Protein AF-A0A936LYY2-F1 (afdb_monomer)

Foldseek 3Di:
DAPPDPADQAPVRCVVVCVVVVPAADEAELQRNCLSPVQCPRVQRCLVVRVVRQAAYEYFHADNVRDTDAQDPSNLVSLQVNQVSHDLQHYYWYQDDDDDDDDDDDDDDDDDPPPPPPPPSPPPPCPPPRRPSVVPHD

Radius of gyration: 15.8 Å; Cα contacts (8 Å, |Δi|>4): 176; chains: 1; bounding box: 47×40×29 Å

Mean predicted aligned error: 10.06 Å

Secondary structure (DSSP, 8-state):
--TTSSSSSSHHHHHHHHHH-TT--EEEEHHHHHHH-TTSHHHHHHHHHHGGGEEEEEE-EE-TTS-EE---HHHHHHHTTTGGGS-TTS-EEEPPP-PPS-------------------------TTT--GGGGG--

pLDDT: mean 77.23, std 22.32, range [32.94, 97.62]

Solvent-accessible surface area (backbone atoms only — not comparable to full-atom values): 8688 Å² total; per-residue (Å²): 75,41,77,90,47,97,57,37,67,46,54,85,52,37,50,65,53,45,70,77,34,74,86,62,66,36,76,44,39,58,25,33,30,36,67,66,32,77,86,36,58,54,48,42,51,38,38,70,77,39,41,94,37,50,58,33,35,40,42,40,29,49,49,99,85,73,43,69,44,80,70,44,71,68,51,44,59,51,54,53,74,46,40,88,65,54,60,77,85,45,46,75,44,75,63,77,69,82,78,72,82,91,67,88,81,81,96,67,88,82,77,84,77,80,75,78,72,80,68,71,82,65,84,61,80,56,60,96,85,54,56,76,64,68,77,68,70,124

Structure (mmCIF, N/CA/C/O backbone):
data_AF-A0A936LYY2-F1
#
_entry.id   AF-A0A936LYY2-F1
#
loop_
_atom_site.group_PDB
_atom_site.id
_atom_site.type_symbol
_atom_site.label_atom_id
_atom_site.label_alt_id
_atom_site.label_comp_id
_atom_site.label_asym_id
_atom_site.label_entity_id
_atom_site.label_seq_id
_atom_site.pdbx_PDB_ins_code
_atom_site.Cartn_x
_atom_site.Cartn_y
_atom_site.Cartn_z
_atom_site.occupancy
_atom_site.B_iso_or_equiv
_atom_site.auth_seq_id
_atom_site.auth_comp_id
_atom_site.auth_asym_id
_atom_site.auth_atom_id
_atom_site.pdbx_PDB_model_num
ATOM 1 N N . MET A 1 1 ? -0.482 -7.611 -0.561 1.00 76.88 1 MET A N 1
ATOM 2 C CA . MET A 1 1 ? -0.132 -7.015 -1.863 1.00 76.88 1 MET A CA 1
ATOM 3 C C . MET A 1 1 ? 1.156 -7.620 -2.365 1.00 76.88 1 MET A C 1
ATOM 5 O O . MET A 1 1 ? 2.210 -7.190 -1.959 1.00 76.88 1 MET A O 1
ATOM 9 N N . ASP A 1 2 ? 1.096 -8.665 -3.177 1.00 82.94 2 ASP A N 1
ATOM 10 C CA . ASP A 1 2 ? 2.237 -9.170 -3.952 1.00 82.94 2 ASP A CA 1
ATOM 11 C C . ASP A 1 2 ? 1.619 -9.697 -5.242 1.00 82.94 2 ASP A C 1
ATOM 13 O O . ASP A 1 2 ? 0.665 -10.472 -5.166 1.00 82.94 2 ASP A O 1
ATOM 17 N N . LYS A 1 3 ? 2.110 -9.280 -6.416 1.00 84.62 3 LYS A N 1
ATOM 18 C CA . LYS A 1 3 ? 1.499 -9.680 -7.698 1.00 84.62 3 LYS A CA 1
ATOM 19 C C . LYS A 1 3 ? 1.458 -11.200 -7.893 1.00 84.62 3 LYS A C 1
ATOM 21 O O . LYS A 1 3 ? 0.657 -11.693 -8.676 1.00 84.62 3 LYS A O 1
ATOM 26 N N . ARG A 1 4 ? 2.338 -11.934 -7.201 1.00 86.50 4 ARG A N 1
ATOM 27 C CA . ARG A 1 4 ? 2.419 -13.400 -7.239 1.00 86.50 4 ARG A CA 1
ATOM 28 C C . ARG A 1 4 ? 1.320 -14.070 -6.417 1.00 86.50 4 ARG A C 1
ATOM 30 O O . ARG A 1 4 ? 1.098 -15.265 -6.576 1.00 86.50 4 ARG A O 1
ATOM 37 N N . LYS A 1 5 ? 0.669 -13.334 -5.513 1.00 86.44 5 LYS A N 1
ATOM 38 C CA . LYS A 1 5 ? -0.440 -13.839 -4.702 1.00 86.44 5 LYS A CA 1
ATOM 39 C C . LYS A 1 5 ? -1.758 -13.654 -5.461 1.00 86.44 5 LYS A C 1
ATOM 41 O O . LYS A 1 5 ? -1.922 -12.643 -6.143 1.00 86.44 5 LYS A O 1
ATOM 46 N N . PRO A 1 6 ? -2.705 -14.596 -5.331 1.00 88.44 6 PRO A N 1
ATOM 47 C CA . PRO A 1 6 ? -3.994 -14.514 -6.015 1.00 88.44 6 PRO A CA 1
ATOM 48 C C . PRO A 1 6 ? -4.973 -13.529 -5.358 1.00 88.44 6 PRO A C 1
ATOM 50 O O . PRO A 1 6 ? -6.027 -13.277 -5.924 1.00 88.44 6 PRO A O 1
ATOM 53 N N . VAL A 1 7 ? -4.651 -13.001 -4.171 1.00 91.12 7 VAL A N 1
ATOM 54 C CA . VAL A 1 7 ? -5.523 -12.127 -3.377 1.00 91.12 7 VAL A CA 1
ATOM 55 C C . VAL A 1 7 ? -4.701 -11.087 -2.615 1.00 91.12 7 VAL A C 1
ATOM 57 O O . VAL A 1 7 ? -3.499 -11.260 -2.367 1.00 91.12 7 VAL A O 1
ATOM 60 N N . GLY A 1 8 ? -5.375 -10.022 -2.199 1.00 90.94 8 GLY A N 1
ATOM 61 C CA . GLY A 1 8 ? -4.845 -8.981 -1.339 1.00 90.94 8 GLY A CA 1
ATOM 62 C C . GLY A 1 8 ? -4.030 -7.942 -2.094 1.00 90.94 8 GLY A C 1
ATOM 63 O O . GLY A 1 8 ? -3.011 -7.491 -1.569 1.00 90.94 8 GLY A O 1
ATOM 64 N N . ARG A 1 9 ? -4.402 -7.641 -3.340 1.00 94.31 9 ARG A N 1
ATOM 65 C CA . ARG A 1 9 ? -3.739 -6.684 -4.238 1.00 94.31 9 ARG A CA 1
ATOM 66 C C . ARG A 1 9 ? -4.570 -5.422 -4.466 1.00 94.31 9 ARG A C 1
ATOM 68 O O . ARG A 1 9 ? -3.966 -4.379 -4.663 1.00 94.31 9 ARG A O 1
ATOM 75 N N . THR A 1 10 ? -5.895 -5.533 -4.410 1.00 95.69 10 THR A N 1
ATOM 76 C CA . THR A 1 10 ? -6.857 -4.444 -4.647 1.00 95.69 10 THR A CA 1
ATOM 77 C C . THR A 1 10 ? -7.848 -4.330 -3.488 1.00 95.69 10 THR A C 1
ATOM 79 O O . THR A 1 10 ? -7.907 -5.213 -2.623 1.00 95.69 10 THR A O 1
ATOM 82 N N . VAL A 1 11 ? -8.651 -3.261 -3.477 1.00 96.75 11 VAL A N 1
ATOM 83 C CA . VAL A 1 11 ? -9.719 -3.065 -2.479 1.00 96.75 11 VAL A CA 1
ATOM 84 C C . VAL A 1 11 ? -10.717 -4.221 -2.502 1.00 96.75 11 VAL A C 1
ATOM 86 O O . VAL A 1 11 ? -10.933 -4.852 -1.470 1.00 96.75 11 VAL A O 1
ATOM 89 N N . ALA A 1 12 ? -11.235 -4.563 -3.685 1.00 96.75 12 ALA A N 1
ATOM 90 C CA . ALA A 1 12 ? -12.222 -5.631 -3.860 1.00 96.75 12 ALA A CA 1
ATOM 91 C C . ALA A 1 12 ? -11.723 -7.004 -3.371 1.00 96.75 12 ALA A C 1
ATOM 93 O O . ALA A 1 12 ? -12.507 -7.843 -2.937 1.00 96.75 12 ALA A O 1
ATOM 94 N N . GLU A 1 13 ? -10.411 -7.245 -3.421 1.00 96.31 13 GLU A N 1
ATOM 95 C CA . GLU A 1 13 ? -9.813 -8.483 -2.920 1.00 96.31 13 GLU A CA 1
ATOM 96 C C . GLU A 1 13 ? -9.628 -8.501 -1.393 1.00 96.31 13 GLU A C 1
ATOM 98 O O . GLU A 1 13 ? -9.647 -9.575 -0.792 1.00 96.31 13 GLU A O 1
ATOM 103 N N . LEU A 1 14 ? -9.394 -7.346 -0.760 1.00 95.94 14 LEU A N 1
ATOM 104 C CA . LEU A 1 14 ? -9.162 -7.240 0.688 1.00 95.94 14 LEU A CA 1
ATOM 105 C C . LEU A 1 14 ? -10.442 -7.021 1.491 1.00 95.94 14 LEU A C 1
ATOM 107 O O . LEU A 1 14 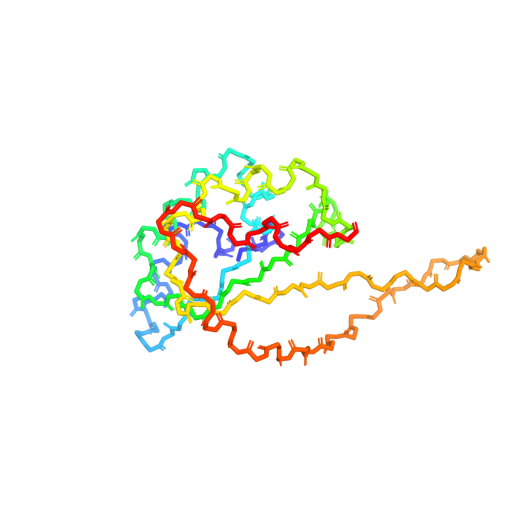? -10.522 -7.479 2.629 1.00 95.94 14 LEU A O 1
ATOM 111 N N . GLU A 1 15 ? -11.435 -6.351 0.918 1.00 96.88 15 GLU A N 1
ATOM 112 C CA . GLU A 1 15 ? -12.711 -6.051 1.567 1.00 96.88 15 GLU A CA 1
ATOM 113 C C . GLU A 1 15 ? -13.386 -7.284 2.200 1.00 96.88 15 GLU A C 1
ATOM 115 O O . GLU A 1 15 ? -13.645 -7.245 3.408 1.00 96.88 15 GLU A O 1
ATOM 120 N N . PRO A 1 16 ? -13.587 -8.420 1.494 1.00 96.88 16 PRO A N 1
ATOM 121 C CA . PRO A 1 16 ? -14.191 -9.603 2.111 1.00 96.88 16 PRO A CA 1
ATOM 122 C C . PRO A 1 16 ? -13.334 -10.192 3.243 1.00 96.88 16 PRO A C 1
ATOM 124 O O . PRO A 1 16 ? -13.872 -10.773 4.185 1.00 96.88 16 PRO A O 1
ATOM 127 N N . LEU A 1 17 ? -12.006 -10.022 3.196 1.00 95.31 17 LEU A N 1
ATOM 128 C CA . LEU A 1 17 ? -11.112 -10.484 4.261 1.00 95.31 17 LEU A CA 1
ATOM 129 C C . LEU A 1 17 ? -11.251 -9.622 5.518 1.00 95.31 17 LEU A C 1
ATOM 131 O O . LEU A 1 17 ? -11.314 -10.169 6.616 1.00 95.31 17 LEU A O 1
ATOM 135 N N . PHE A 1 18 ? -11.335 -8.297 5.379 1.00 96.56 18 PHE A N 1
ATOM 136 C CA . PHE A 1 18 ? -11.562 -7.407 6.521 1.00 96.56 18 PHE A CA 1
ATOM 137 C C . PHE A 1 18 ? -12.981 -7.512 7.083 1.00 96.56 18 PHE A C 1
ATOM 139 O O . PHE A 1 18 ? -13.155 -7.359 8.291 1.00 96.56 18 PHE A O 1
ATOM 146 N N . ALA A 1 19 ? -13.973 -7.830 6.248 1.00 96.62 19 ALA A N 1
ATOM 147 C CA . ALA A 1 19 ? -15.317 -8.157 6.714 1.00 96.62 19 ALA A CA 1
ATOM 148 C C . ALA A 1 19 ? -15.318 -9.433 7.577 1.00 96.62 19 ALA A C 1
ATOM 150 O O . ALA A 1 19 ? -15.921 -9.455 8.648 1.00 96.62 19 ALA A O 1
ATOM 151 N N . ALA A 1 20 ? -14.597 -10.477 7.150 1.00 97.50 20 ALA A N 1
ATOM 152 C CA . ALA A 1 20 ? -14.466 -11.724 7.908 1.00 97.50 20 ALA A CA 1
ATOM 153 C C . ALA A 1 20 ? -13.565 -11.594 9.152 1.00 97.50 20 ALA A C 1
ATOM 155 O O . ALA A 1 20 ? -13.734 -12.330 10.123 1.00 97.50 20 ALA A O 1
ATOM 156 N N . LEU A 1 21 ? -12.602 -10.668 9.131 1.00 96.75 21 LEU A N 1
ATOM 157 C CA . LEU A 1 21 ? -11.619 -10.446 10.192 1.00 96.75 21 LEU A CA 1
ATOM 158 C C . LEU A 1 21 ? -11.673 -8.985 10.669 1.00 96.75 21 LEU A C 1
ATOM 160 O O . LEU A 1 21 ? -10.758 -8.205 10.390 1.00 96.75 21 LEU A O 1
ATOM 164 N N . PRO A 1 22 ? -12.705 -8.590 11.435 1.00 94.94 22 PRO A N 1
ATOM 165 C CA . PRO A 1 22 ? -12.926 -7.189 11.791 1.00 94.94 22 PRO A CA 1
ATOM 166 C C . PRO A 1 22 ? -11.812 -6.593 12.660 1.00 94.94 22 PRO A C 1
ATOM 168 O O . PRO A 1 22 ? -11.596 -5.384 12.613 1.00 94.94 22 PRO A O 1
ATOM 171 N N . ALA A 1 23 ? -11.073 -7.420 13.405 1.00 96.44 23 ALA A N 1
ATOM 172 C CA . ALA A 1 23 ? -9.920 -6.999 14.203 1.00 96.44 23 ALA A CA 1
ATOM 173 C C . ALA A 1 23 ? -8.594 -6.977 13.416 1.00 96.44 23 ALA A C 1
ATOM 175 O O . ALA A 1 23 ? -7.571 -6.544 13.950 1.00 96.44 23 ALA A O 1
ATOM 176 N N . ALA A 1 24 ? -8.575 -7.457 12.167 1.00 96.25 24 ALA A N 1
ATOM 177 C CA . ALA A 1 24 ? -7.363 -7.442 11.363 1.00 96.25 24 ALA A CA 1
ATOM 178 C C . ALA A 1 24 ? -6.963 -6.006 11.011 1.00 96.25 24 ALA A C 1
ATOM 180 O O . ALA A 1 24 ? -7.794 -5.151 10.682 1.00 96.25 24 ALA A O 1
ATOM 181 N N . ARG A 1 25 ? -5.652 -5.770 11.058 1.00 96.50 25 ARG A N 1
ATOM 182 C CA . ARG A 1 25 ? -5.032 -4.506 10.675 1.00 96.50 25 ARG A CA 1
ATOM 183 C C . ARG A 1 25 ? -4.378 -4.602 9.306 1.00 96.50 25 ARG A C 1
ATOM 185 O O . ARG A 1 25 ? -4.066 -5.690 8.824 1.00 96.50 25 ARG A O 1
ATOM 192 N N . PHE A 1 26 ? -4.156 -3.448 8.695 1.00 95.38 26 PHE A N 1
ATOM 193 C CA . PHE A 1 26 ? -3.615 -3.331 7.353 1.00 95.38 26 PHE A CA 1
ATOM 194 C C . PHE A 1 26 ? -2.111 -3.034 7.394 1.00 95.38 26 PHE A C 1
ATOM 196 O O . PHE A 1 26 ? -1.696 -1.970 7.841 1.00 95.38 26 PHE A O 1
ATOM 203 N N . CYS A 1 27 ? -1.289 -3.979 6.938 1.00 94.38 27 CYS A N 1
ATOM 204 C CA . CYS A 1 27 ? 0.136 -3.760 6.675 1.00 94.38 27 CYS A CA 1
ATOM 205 C C . CYS A 1 27 ? 0.310 -3.453 5.183 1.00 94.38 27 CYS A C 1
ATOM 207 O O . CYS A 1 27 ? -0.016 -4.287 4.328 1.00 94.38 27 CYS A O 1
ATOM 209 N N . PHE A 1 28 ? 0.782 -2.245 4.870 1.00 95.38 28 PHE A N 1
ATOM 210 C CA . PHE A 1 28 ? 0.837 -1.743 3.503 1.00 95.38 28 PHE A CA 1
ATOM 211 C C . PHE A 1 28 ? 2.245 -1.817 2.913 1.00 95.38 28 PHE A C 1
ATOM 213 O O . PHE A 1 28 ? 3.115 -1.032 3.273 1.00 95.38 28 PHE A O 1
ATOM 220 N N . ASP A 1 29 ? 2.475 -2.732 1.969 1.00 94.00 29 ASP A N 1
ATOM 221 C CA . ASP A 1 29 ? 3.726 -2.777 1.204 1.00 94.00 29 ASP A CA 1
ATOM 222 C C . ASP A 1 29 ? 3.611 -1.921 -0.064 1.00 94.00 29 ASP A C 1
ATOM 224 O O . ASP A 1 29 ? 3.034 -2.337 -1.075 1.00 94.00 29 ASP A O 1
ATOM 228 N N . ILE A 1 30 ? 4.167 -0.710 -0.001 1.00 94.19 30 ILE A N 1
ATOM 229 C CA . ILE A 1 30 ? 4.059 0.287 -1.074 1.00 94.19 30 ILE A CA 1
ATOM 230 C C . ILE A 1 30 ? 4.877 -0.096 -2.317 1.00 94.19 30 ILE A C 1
ATOM 232 O O . ILE A 1 30 ? 4.517 0.266 -3.441 1.00 94.19 30 ILE A O 1
ATOM 236 N N . GLY A 1 31 ? 5.949 -0.875 -2.136 1.00 92.81 31 GLY A N 1
ATOM 237 C CA . GLY A 1 31 ? 6.761 -1.393 -3.233 1.00 92.81 31 GLY A CA 1
ATOM 238 C C . GLY A 1 31 ? 5.972 -2.390 -4.068 1.00 92.81 31 GLY A C 1
ATOM 239 O O . GLY A 1 31 ? 5.884 -2.269 -5.292 1.00 92.81 31 GLY A O 1
ATOM 240 N N . HIS A 1 32 ? 5.328 -3.351 -3.410 1.00 93.81 32 HIS A N 1
ATOM 241 C CA . HIS A 1 32 ? 4.477 -4.300 -4.111 1.00 93.81 32 HIS A CA 1
ATOM 242 C C . HIS A 1 32 ? 3.190 -3.677 -4.658 1.00 93.81 32 HIS A C 1
ATOM 244 O O . HIS A 1 32 ? 2.742 -4.117 -5.716 1.00 93.81 32 HIS A O 1
ATOM 250 N N . ALA A 1 33 ? 2.620 -2.660 -4.005 1.00 94.25 33 ALA A N 1
ATOM 251 C CA . ALA A 1 33 ? 1.488 -1.915 -4.557 1.00 94.25 33 ALA A CA 1
ATOM 252 C C . ALA A 1 33 ? 1.851 -1.284 -5.914 1.00 94.25 33 ALA A C 1
ATOM 254 O O . ALA A 1 33 ? 1.152 -1.507 -6.900 1.00 94.25 33 ALA A O 1
ATOM 255 N N . ARG A 1 34 ? 3.022 -0.634 -6.013 1.00 94.12 34 ARG A N 1
ATOM 256 C CA . ARG A 1 34 ? 3.571 -0.129 -7.286 1.00 94.12 34 ARG A CA 1
ATOM 257 C C . ARG A 1 34 ? 3.797 -1.235 -8.321 1.00 94.12 34 ARG A C 1
ATOM 259 O O . ARG A 1 34 ? 3.696 -1.004 -9.521 1.00 94.12 34 ARG A O 1
ATOM 266 N N . GLN A 1 35 ? 4.150 -2.439 -7.876 1.00 92.19 35 GLN A N 1
ATOM 267 C CA . GLN A 1 35 ? 4.362 -3.583 -8.764 1.00 92.19 35 GLN A CA 1
ATOM 268 C C . GLN A 1 35 ? 3.050 -4.143 -9.337 1.00 92.19 35 GLN A C 1
ATOM 270 O O . GLN A 1 35 ? 3.068 -4.736 -10.415 1.00 92.19 35 GLN A O 1
ATOM 275 N N . VAL A 1 36 ? 1.949 -4.019 -8.591 1.00 92.56 36 VAL A N 1
ATOM 276 C CA . VAL A 1 36 ? 0.594 -4.366 -9.042 1.00 92.56 36 VAL A CA 1
ATOM 277 C C . VAL A 1 36 ? 0.086 -3.298 -10.006 1.00 92.56 36 VAL A C 1
ATOM 279 O O . VAL A 1 36 ? -0.364 -3.635 -11.095 1.00 92.56 36 VAL A O 1
ATOM 282 N N . ASP A 1 37 ? 0.230 -2.029 -9.630 1.00 94.12 37 ASP A N 1
ATOM 283 C CA . ASP A 1 37 ? -0.181 -0.877 -10.423 1.00 94.12 37 ASP A CA 1
ATOM 284 C C . ASP A 1 37 ? 0.885 0.237 -10.355 1.00 94.12 37 ASP A C 1
ATOM 286 O O . ASP A 1 37 ? 0.958 0.985 -9.372 1.00 94.12 37 ASP A O 1
ATOM 290 N N . PRO A 1 38 ? 1.707 0.397 -11.411 1.00 93.06 38 PRO A N 1
ATOM 291 C CA . PRO A 1 38 ? 2.744 1.426 -11.459 1.00 93.06 38 PRO A CA 1
ATOM 292 C C . PRO A 1 38 ? 2.222 2.866 -11.409 1.00 93.06 38 PRO A C 1
ATOM 294 O O . PRO A 1 38 ? 3.008 3.775 -11.125 1.00 93.06 38 PRO A O 1
ATOM 297 N N . SER A 1 39 ? 0.933 3.093 -11.693 1.00 94.62 39 SER A N 1
ATOM 298 C CA . SER A 1 39 ? 0.317 4.422 -11.610 1.00 94.62 39 SER A CA 1
ATOM 299 C C . SER A 1 39 ? 0.077 4.877 -10.166 1.00 94.62 39 SER A C 1
ATOM 301 O O . SER A 1 39 ? -0.047 6.078 -9.928 1.00 94.62 39 SER A O 1
ATOM 303 N N . MET A 1 40 ? 0.107 3.941 -9.206 1.00 96.12 40 MET A N 1
ATOM 304 C CA . MET A 1 40 ? -0.243 4.133 -7.793 1.00 96.12 40 MET A CA 1
ATOM 305 C C . MET A 1 40 ? -1.732 4.421 -7.541 1.00 96.12 40 MET A C 1
ATOM 307 O O . MET A 1 40 ? -2.082 4.836 -6.437 1.00 96.12 40 MET A O 1
ATOM 311 N N . THR A 1 41 ? -2.612 4.168 -8.514 1.00 96.12 41 THR A N 1
ATOM 312 C CA . THR A 1 41 ? -4.069 4.294 -8.341 1.00 96.12 41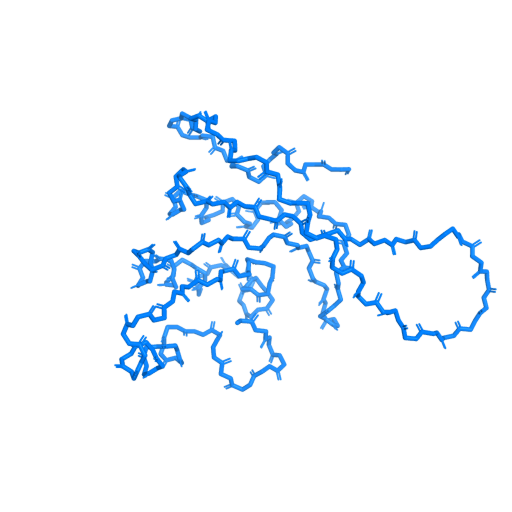 THR A CA 1
ATOM 313 C C . THR A 1 41 ? -4.575 3.302 -7.301 1.00 96.12 41 THR A C 1
ATOM 315 O O . THR A 1 41 ? -5.211 3.705 -6.332 1.00 96.12 41 THR A O 1
ATOM 318 N N . GLU A 1 42 ? -4.212 2.023 -7.427 1.00 95.62 42 GLU A N 1
ATOM 319 C CA . GLU A 1 42 ? -4.611 0.997 -6.449 1.00 95.62 42 GLU A CA 1
ATOM 320 C C . GLU A 1 42 ? -4.073 1.301 -5.048 1.00 95.62 42 GLU A C 1
ATOM 322 O O . GLU A 1 4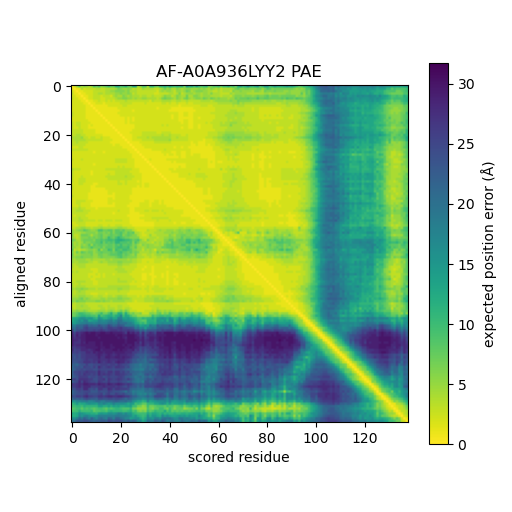2 ? -4.757 1.096 -4.051 1.00 95.62 42 GLU A O 1
ATOM 327 N N . ALA A 1 43 ? -2.859 1.849 -4.959 1.00 96.56 43 ALA A N 1
ATOM 328 C CA . ALA A 1 43 ? -2.289 2.280 -3.687 1.00 96.56 43 ALA A CA 1
ATOM 329 C C . ALA A 1 43 ? -3.133 3.381 -3.026 1.00 96.56 43 ALA A C 1
ATOM 331 O O . ALA A 1 43 ? -3.375 3.317 -1.822 1.00 96.56 43 ALA A O 1
ATOM 332 N N . ALA A 1 44 ? -3.588 4.368 -3.803 1.00 96.94 44 ALA A N 1
ATOM 333 C CA . ALA A 1 44 ? -4.451 5.431 -3.303 1.00 96.94 44 ALA A CA 1
ATOM 334 C C . ALA A 1 44 ? -5.807 4.879 -2.838 1.00 96.94 44 ALA A C 1
ATOM 336 O O . ALA A 1 44 ? -6.226 5.180 -1.726 1.00 96.94 44 ALA A O 1
ATOM 337 N N . LEU A 1 45 ? -6.439 4.013 -3.638 1.00 97.56 45 LEU A N 1
ATOM 338 C CA . LEU A 1 45 ? -7.723 3.386 -3.300 1.00 97.56 45 LEU A CA 1
ATOM 339 C C . LEU A 1 45 ? -7.639 2.535 -2.027 1.00 97.56 45 LEU A C 1
ATOM 341 O O . LEU A 1 45 ? -8.529 2.579 -1.184 1.00 97.56 45 LEU A O 1
ATOM 345 N N . LEU A 1 46 ? -6.554 1.779 -1.858 1.00 97.62 46 LEU A N 1
ATOM 346 C CA . LEU A 1 46 ? -6.320 0.971 -0.663 1.00 97.62 46 LEU A CA 1
ATOM 347 C C . LEU A 1 46 ? -6.149 1.817 0.602 1.00 97.62 46 LEU A C 1
ATOM 349 O O . LEU A 1 46 ? -6.641 1.436 1.664 1.00 97.62 46 LEU A O 1
ATOM 353 N N . LEU A 1 47 ? -5.432 2.937 0.500 1.00 96.88 47 LEU A N 1
ATOM 354 C CA . LEU A 1 47 ? -5.226 3.855 1.621 1.00 96.88 47 LEU A CA 1
ATOM 355 C C . LEU A 1 47 ? -6.503 4.628 1.965 1.00 96.88 47 LEU A C 1
ATOM 357 O O . LEU A 1 47 ? -6.761 4.837 3.143 1.00 96.88 47 LEU A O 1
ATOM 361 N N . ASP A 1 48 ? -7.311 4.992 0.970 1.00 96.88 48 ASP A N 1
ATOM 362 C CA . ASP A 1 48 ? -8.619 5.621 1.178 1.00 96.88 48 ASP A CA 1
ATOM 363 C C . ASP A 1 48 ? -9.600 4.657 1.869 1.00 96.88 48 ASP A C 1
ATOM 365 O O . ASP A 1 48 ? -10.179 4.980 2.902 1.00 96.88 48 ASP A O 1
ATOM 369 N N . ALA A 1 49 ? -9.703 3.419 1.374 1.00 97.06 49 ALA A N 1
ATOM 370 C CA . ALA A 1 49 ? -10.639 2.430 1.907 1.00 97.06 49 ALA A CA 1
ATOM 371 C C . ALA A 1 49 ? -10.240 1.872 3.286 1.00 97.06 49 ALA A C 1
ATOM 373 O O . ALA A 1 49 ? -11.101 1.559 4.109 1.00 97.06 49 ALA A O 1
ATOM 374 N N . PHE A 1 50 ? -8.938 1.691 3.542 1.00 96.88 50 PHE A N 1
ATOM 375 C CA . PHE A 1 50 ? -8.444 0.976 4.728 1.00 96.88 50 PHE A CA 1
ATOM 376 C C . PHE A 1 50 ? -7.448 1.779 5.573 1.00 96.88 50 PHE A C 1
ATOM 378 O O . PHE A 1 50 ? -6.784 1.204 6.441 1.00 96.88 50 PHE A O 1
ATOM 385 N N . GLY A 1 51 ? -7.350 3.094 5.365 1.00 95.06 51 GLY A N 1
ATOM 386 C CA . GLY A 1 51 ? -6.439 3.984 6.092 1.00 95.06 51 GLY A CA 1
ATOM 387 C C . GLY A 1 51 ? -6.612 3.930 7.611 1.00 95.06 51 GLY A C 1
ATOM 388 O O . GLY A 1 51 ? -5.623 3.857 8.337 1.00 95.06 51 GLY A O 1
ATOM 389 N N . ASP A 1 52 ? -7.848 3.823 8.101 1.00 94.94 52 ASP A N 1
ATOM 390 C CA . ASP A 1 52 ? -8.141 3.692 9.538 1.00 94.94 52 ASP A CA 1
ATOM 391 C C . ASP A 1 52 ? -7.626 2.377 10.147 1.00 94.94 52 ASP A C 1
ATOM 393 O O . ASP A 1 52 ? -7.399 2.270 11.354 1.00 94.94 52 ASP A O 1
ATOM 397 N N . ARG A 1 53 ? -7.407 1.355 9.312 1.00 95.88 53 ARG A N 1
ATOM 398 C CA . ARG A 1 53 ? -6.849 0.058 9.720 1.00 95.88 53 ARG A CA 1
ATOM 399 C C . ARG A 1 53 ? -5.331 0.006 9.569 1.00 95.88 53 ARG A C 1
ATOM 401 O O . ARG A 1 53 ? -4.727 -0.973 10.023 1.00 95.88 53 ARG A O 1
ATOM 408 N N . LEU A 1 54 ? -4.714 1.011 8.944 1.00 96.75 54 LEU A N 1
ATOM 409 C CA . LEU A 1 54 ? -3.296 1.020 8.598 1.00 96.75 54 LEU A CA 1
ATOM 410 C C . LEU A 1 54 ? -2.422 0.939 9.855 1.00 96.75 54 LEU A C 1
ATOM 412 O O . LEU A 1 54 ? -2.516 1.757 10.769 1.00 96.75 54 LEU A O 1
ATOM 416 N N . ALA A 1 55 ? -1.593 -0.099 9.913 1.00 95.19 55 ALA A N 1
ATOM 417 C CA . ALA A 1 55 ? -0.700 -0.397 11.026 1.00 95.19 55 ALA A CA 1
ATOM 418 C C . ALA A 1 55 ? 0.726 0.024 10.793 1.00 95.19 55 ALA A C 1
ATOM 420 O O . ALA A 1 55 ? 1.367 0.516 11.713 1.00 95.19 55 ALA A O 1
ATOM 421 N N . GLU A 1 56 ? 1.201 -0.207 9.584 1.00 93.88 56 GLU A N 1
ATOM 422 C CA . GLU A 1 56 ? 2.575 0.020 9.200 1.00 93.88 56 GLU A CA 1
ATOM 423 C C . GLU A 1 56 ? 2.651 0.078 7.680 1.00 93.88 56 GLU A C 1
ATOM 425 O O . GLU A 1 56 ? 1.848 -0.541 6.970 1.00 93.88 56 GLU A O 1
ATOM 430 N N . VAL A 1 57 ? 3.639 0.817 7.191 1.00 94.19 57 VAL A N 1
ATOM 431 C CA . VAL A 1 57 ? 3.978 0.876 5.775 1.00 94.19 57 VAL A CA 1
ATOM 432 C C . VAL A 1 57 ? 5.342 0.242 5.586 1.00 94.19 57 VAL A C 1
ATOM 434 O O . VAL A 1 57 ? 6.351 0.730 6.091 1.00 94.19 57 VAL A O 1
ATOM 437 N N . HIS A 1 58 ? 5.392 -0.844 4.831 1.00 92.69 58 HIS A N 1
ATOM 438 C CA . HIS A 1 58 ? 6.636 -1.458 4.403 1.00 92.69 58 HIS A CA 1
ATOM 439 C C . HIS A 1 58 ? 7.103 -0.789 3.121 1.00 92.69 58 HIS A C 1
ATOM 441 O O . HIS A 1 58 ? 6.456 -0.864 2.075 1.00 92.69 58 HIS A O 1
ATOM 447 N N . MET A 1 59 ? 8.249 -0.125 3.205 1.00 89.62 59 MET A N 1
ATOM 448 C CA . MET A 1 59 ? 8.871 0.525 2.070 1.00 89.62 59 MET A CA 1
ATOM 449 C C . MET A 1 59 ? 10.073 -0.268 1.585 1.00 89.62 59 MET A C 1
ATOM 451 O O . MET A 1 59 ? 11.074 -0.442 2.287 1.00 89.62 59 MET A O 1
ATOM 455 N N . SER A 1 60 ? 9.991 -0.683 0.328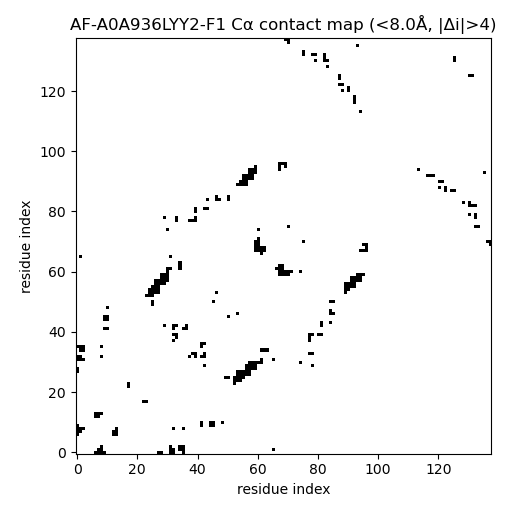 1.00 86.06 60 SER A N 1
ATOM 456 C CA . SER A 1 60 ? 11.082 -1.306 -0.398 1.00 86.06 60 SER A CA 1
ATOM 457 C C . SER A 1 60 ? 10.923 -1.053 -1.893 1.00 86.06 60 SER A C 1
ATOM 459 O O . SER A 1 60 ? 9.802 -0.874 -2.365 1.00 86.06 60 SER A O 1
ATOM 461 N N . GLU A 1 61 ? 12.023 -1.018 -2.644 1.00 85.75 61 GLU A N 1
ATOM 462 C CA . GLU A 1 61 ? 11.924 -1.137 -4.100 1.00 85.75 61 GLU A CA 1
ATOM 463 C C . GLU A 1 61 ? 11.889 -2.616 -4.445 1.00 85.75 61 GLU A C 1
ATOM 465 O O . GLU A 1 61 ? 12.713 -3.376 -3.943 1.00 85.75 61 GLU A O 1
ATOM 470 N N . VAL A 1 62 ? 10.948 -3.019 -5.295 1.00 85.75 62 VAL A N 1
ATOM 471 C CA . VAL A 1 62 ? 10.839 -4.390 -5.795 1.00 85.75 62 VAL A CA 1
ATOM 472 C C . VAL A 1 62 ? 10.887 -4.387 -7.317 1.00 85.75 62 VAL A C 1
ATOM 474 O O . VAL A 1 62 ? 10.165 -3.643 -7.978 1.00 85.75 62 VAL A O 1
ATOM 477 N N . ASN A 1 63 ? 11.752 -5.218 -7.894 1.00 82.00 63 ASN A N 1
ATOM 478 C CA . ASN A 1 63 ? 11.846 -5.349 -9.347 1.00 82.00 63 ASN A CA 1
ATOM 479 C C . ASN A 1 63 ? 10.770 -6.275 -9.924 1.00 82.00 63 ASN A C 1
ATOM 481 O O . ASN A 1 63 ? 9.999 -6.917 -9.213 1.00 82.00 63 ASN A O 1
ATOM 485 N N . ALA A 1 64 ? 10.752 -6.413 -11.252 1.00 78.81 64 ALA A N 1
ATOM 486 C CA . ALA A 1 64 ? 9.804 -7.274 -11.956 1.00 78.81 64 ALA A CA 1
ATOM 487 C C . ALA A 1 64 ? 9.816 -8.743 -11.478 1.00 78.81 64 ALA A C 1
ATOM 489 O O . ALA A 1 64 ? 8.796 -9.422 -11.607 1.00 78.81 64 ALA A O 1
ATOM 490 N N . ALA A 1 65 ? 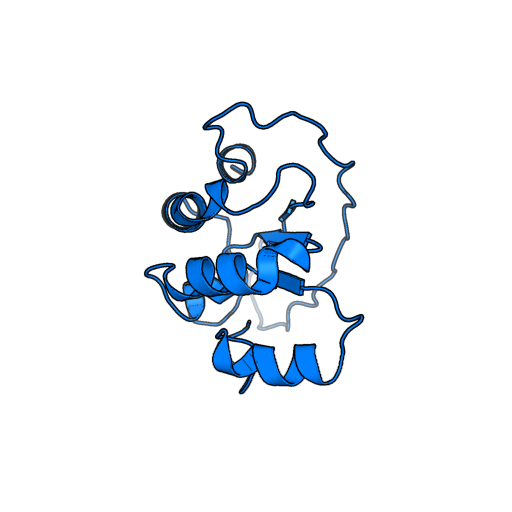10.917 -9.222 -10.887 1.00 80.75 65 ALA A N 1
ATOM 491 C CA . ALA A 1 65 ? 11.031 -10.559 -10.304 1.00 80.75 65 ALA A CA 1
ATOM 492 C C . ALA A 1 65 ? 10.577 -10.634 -8.829 1.00 80.75 65 ALA A C 1
ATOM 494 O O . ALA A 1 65 ? 10.771 -11.667 -8.190 1.00 80.75 65 ALA A O 1
ATOM 495 N N . SER A 1 66 ? 9.979 -9.566 -8.280 1.00 78.31 66 SER A N 1
ATOM 496 C CA . SER A 1 66 ? 9.572 -9.457 -6.867 1.00 78.31 66 SER A CA 1
ATOM 497 C C . SER A 1 66 ? 10.739 -9.635 -5.891 1.00 78.31 66 SER A C 1
ATOM 499 O O . SER A 1 66 ? 10.579 -10.215 -4.818 1.00 78.31 66 SER A O 1
ATOM 501 N N . ARG A 1 67 ? 11.933 -9.171 -6.284 1.00 77.94 67 ARG A N 1
ATOM 502 C CA . ARG A 1 67 ? 13.117 -9.097 -5.420 1.00 77.94 67 ARG A CA 1
ATOM 503 C C . ARG A 1 67 ? 13.355 -7.654 -5.017 1.00 77.94 67 ARG A C 1
ATOM 505 O O . ARG A 1 67 ? 13.158 -6.763 -5.840 1.00 77.94 67 ARG A O 1
ATOM 512 N N . HIS A 1 68 ? 13.809 -7.460 -3.786 1.00 80.62 68 HIS A N 1
ATOM 513 C CA . HIS A 1 68 ? 14.139 -6.137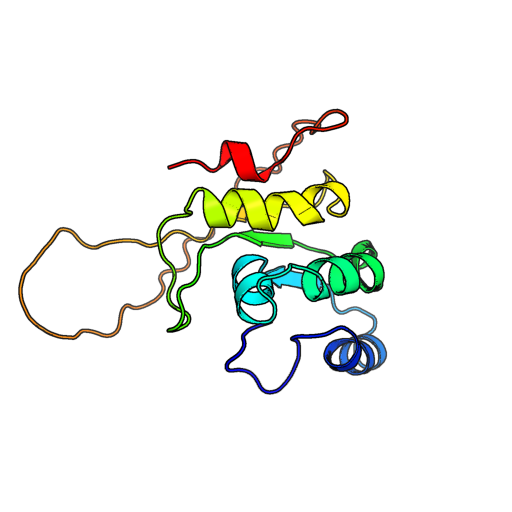 -3.290 1.00 80.62 68 HIS A CA 1
ATOM 514 C C . HIS A 1 68 ? 15.419 -5.611 -3.950 1.00 80.62 68 HIS A C 1
ATOM 516 O O . HIS A 1 68 ? 16.411 -6.339 -4.009 1.00 80.62 68 HIS A O 1
ATOM 522 N N . ASP A 1 69 ? 15.386 -4.355 -4.384 1.00 80.44 69 ASP A N 1
ATOM 523 C CA . ASP A 1 69 ? 16.517 -3.585 -4.907 1.00 80.44 69 ASP A CA 1
ATOM 524 C C . ASP A 1 69 ? 16.724 -2.315 -4.047 1.00 80.44 69 ASP A C 1
ATOM 526 O O . ASP A 1 69 ? 15.881 -1.978 -3.203 1.00 80.44 69 ASP A O 1
ATOM 530 N N . PRO A 1 70 ? 17.845 -1.587 -4.203 1.00 82.56 70 PRO A N 1
ATOM 531 C CA . PRO A 1 70 ? 17.984 -0.249 -3.635 1.00 82.56 70 PRO A CA 1
ATOM 532 C C . PRO A 1 70 ? 16.853 0.689 -4.092 1.00 82.56 70 PRO A C 1
ATOM 534 O O . PRO A 1 70 ? 16.424 0.653 -5.245 1.00 82.56 70 PRO A O 1
ATOM 537 N N . ILE A 1 71 ? 16.377 1.557 -3.191 1.00 84.50 71 ILE A N 1
ATOM 538 C CA . ILE A 1 71 ? 15.276 2.487 -3.482 1.00 84.50 71 ILE A CA 1
ATOM 539 C C . ILE A 1 71 ? 15.731 3.526 -4.514 1.00 84.50 71 ILE A C 1
ATOM 541 O O . ILE A 1 71 ? 16.582 4.365 -4.226 1.00 84.50 71 ILE A O 1
ATOM 545 N N . SER A 1 72 ? 15.142 3.477 -5.711 1.00 87.50 72 SER A N 1
ATOM 546 C CA . SER A 1 72 ? 15.434 4.409 -6.806 1.00 87.50 72 SER A CA 1
ATOM 547 C C . SER A 1 72 ? 14.681 5.739 -6.662 1.00 87.50 72 SER A C 1
ATOM 549 O O . SER A 1 72 ? 13.664 5.829 -5.973 1.00 87.50 72 SER A O 1
ATOM 551 N N . LEU A 1 73 ? 15.119 6.784 -7.376 1.00 86.00 73 LEU A N 1
ATOM 552 C CA . LEU A 1 73 ? 14.382 8.057 -7.428 1.00 86.00 73 LEU A CA 1
ATOM 553 C C . LEU A 1 73 ? 12.975 7.897 -8.018 1.00 86.00 73 LEU A C 1
ATOM 555 O O . LEU A 1 73 ? 12.047 8.566 -7.571 1.00 86.00 73 LEU A O 1
ATOM 559 N N . ASN A 1 74 ? 12.802 6.978 -8.971 1.00 89.56 74 ASN A N 1
ATOM 560 C CA . ASN A 1 74 ? 11.496 6.660 -9.547 1.00 89.56 74 ASN A CA 1
ATOM 561 C C . ASN A 1 74 ? 10.568 6.018 -8.512 1.00 89.56 74 ASN A C 1
ATOM 563 O O . ASN A 1 74 ? 9.379 6.328 -8.483 1.00 89.56 74 ASN A O 1
ATOM 567 N N . ALA A 1 75 ? 11.116 5.163 -7.645 1.00 90.12 75 ALA A N 1
ATOM 568 C CA . ALA A 1 75 ? 10.384 4.585 -6.526 1.00 90.12 75 ALA A CA 1
ATOM 569 C C . ALA A 1 75 ? 9.917 5.672 -5.563 1.00 90.12 75 ALA A C 1
ATOM 571 O O . ALA A 1 75 ? 8.725 5.784 -5.299 1.00 90.12 75 ALA A O 1
ATOM 572 N N . VAL A 1 76 ? 10.837 6.541 -5.129 1.00 89.56 76 VAL A N 1
ATOM 573 C CA . VAL A 1 76 ? 10.501 7.672 -4.257 1.00 89.56 76 VAL A CA 1
ATOM 574 C C . VAL A 1 76 ? 9.421 8.534 -4.903 1.00 89.56 76 VAL A C 1
ATOM 576 O O . VAL A 1 76 ? 8.416 8.807 -4.257 1.00 89.56 76 VAL A O 1
ATOM 579 N N . ALA A 1 77 ? 9.575 8.927 -6.170 1.00 90.50 77 ALA A N 1
ATOM 580 C CA . ALA A 1 77 ? 8.597 9.751 -6.882 1.00 90.50 77 ALA A CA 1
ATOM 581 C C . ALA A 1 77 ? 7.214 9.087 -6.975 1.00 90.50 77 ALA A C 1
ATOM 583 O O . ALA A 1 77 ? 6.204 9.759 -6.783 1.00 90.50 77 ALA A O 1
ATOM 584 N N . ALA A 1 78 ? 7.153 7.774 -7.211 1.00 93.12 78 ALA A N 1
ATOM 585 C CA . ALA A 1 78 ? 5.898 7.030 -7.208 1.00 93.12 78 ALA A CA 1
ATOM 586 C C . ALA A 1 78 ? 5.269 6.992 -5.807 1.00 93.12 78 ALA A C 1
ATOM 588 O O . ALA A 1 78 ? 4.115 7.376 -5.646 1.00 93.12 78 ALA A O 1
ATOM 589 N N . PHE A 1 79 ? 6.038 6.622 -4.780 1.00 93.44 79 PHE A N 1
ATOM 590 C CA . PHE A 1 79 ? 5.564 6.549 -3.394 1.00 93.44 79 PHE A CA 1
ATOM 591 C C . PHE A 1 79 ? 5.056 7.903 -2.889 1.00 93.44 79 PHE A C 1
ATOM 593 O O . PHE A 1 79 ? 4.038 7.987 -2.208 1.00 93.44 79 PHE A O 1
ATOM 600 N N . SER A 1 80 ? 5.714 8.983 -3.317 1.00 91.62 80 SER A N 1
ATOM 601 C CA . SER A 1 80 ? 5.329 10.368 -3.023 1.00 91.62 80 SER A CA 1
ATOM 602 C C . SER A 1 80 ? 3.877 10.687 -3.377 1.00 91.62 80 SER A C 1
ATOM 604 O O . SER A 1 80 ? 3.291 11.553 -2.737 1.00 91.62 80 SER A O 1
ATOM 606 N N . ARG A 1 81 ? 3.303 10.020 -4.390 1.00 92.94 81 ARG A N 1
ATOM 607 C CA . ARG A 1 81 ? 1.935 10.284 -4.864 1.00 92.94 81 ARG A CA 1
ATOM 608 C C . ARG A 1 81 ? 0.869 9.973 -3.823 1.00 92.94 81 ARG A C 1
ATOM 610 O O . ARG A 1 81 ? -0.171 10.613 -3.830 1.00 92.94 81 ARG A O 1
ATOM 617 N N . VAL A 1 82 ? 1.138 9.014 -2.941 1.00 93.50 82 VAL A N 1
ATOM 618 C CA . VAL A 1 82 ? 0.193 8.565 -1.908 1.00 93.50 82 VAL A CA 1
ATOM 619 C C . VAL A 1 82 ? 0.648 8.921 -0.494 1.00 93.50 82 VAL A C 1
ATOM 621 O O . VAL A 1 82 ? -0.041 8.622 0.473 1.00 93.50 82 VAL A O 1
ATOM 624 N N . ALA A 1 83 ? 1.796 9.594 -0.359 1.00 90.81 83 ALA A N 1
ATOM 625 C CA . ALA A 1 83 ? 2.367 9.977 0.928 1.00 90.81 83 ALA A CA 1
ATOM 626 C C . ALA A 1 83 ? 1.397 10.788 1.801 1.00 90.81 83 ALA A C 1
ATOM 628 O O . ALA A 1 83 ? 1.333 10.558 3.000 1.00 90.81 83 ALA A O 1
ATOM 629 N N . GLY A 1 84 ? 0.626 11.700 1.197 1.00 89.44 84 GLY A N 1
ATOM 630 C CA . GLY A 1 84 ? -0.331 12.543 1.921 1.00 89.44 84 GLY A CA 1
ATOM 631 C C . GLY A 1 84 ? -1.532 11.792 2.507 1.00 89.44 84 GLY A C 1
ATOM 632 O O . GLY A 1 84 ? -2.220 12.346 3.354 1.00 89.44 84 GLY A O 1
ATOM 633 N N . ALA A 1 85 ? -1.777 10.548 2.082 1.00 89.62 85 ALA A N 1
ATOM 634 C CA . ALA A 1 85 ? -2.834 9.697 2.632 1.00 89.62 85 ALA A CA 1
ATOM 635 C C . ALA A 1 85 ? -2.357 8.854 3.832 1.00 89.62 85 ALA A C 1
ATOM 637 O O . ALA A 1 85 ? -3.164 8.212 4.499 1.00 89.62 85 ALA A O 1
ATOM 638 N N . ILE A 1 86 ? -1.050 8.833 4.116 1.00 90.88 86 ILE A N 1
ATOM 639 C CA . ILE A 1 86 ? -0.480 8.0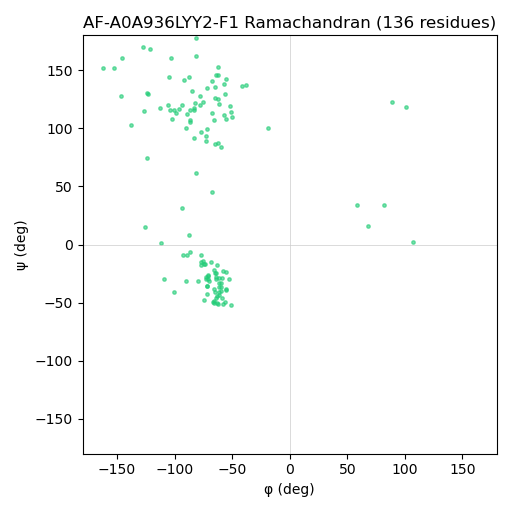94 5.245 1.00 90.88 86 ILE A CA 1
ATOM 640 C C . ILE A 1 86 ? -0.371 9.048 6.432 1.00 90.88 86 ILE A C 1
ATOM 642 O O . ILE A 1 86 ? 0.323 10.060 6.368 1.00 90.88 86 ILE A O 1
ATOM 646 N N . ARG A 1 87 ? -1.053 8.707 7.527 1.00 87.00 87 ARG A N 1
ATOM 647 C CA . ARG A 1 87 ? -1.012 9.479 8.773 1.00 87.00 87 ARG A CA 1
ATOM 648 C C . ARG A 1 87 ? 0.389 9.467 9.383 1.00 87.00 87 ARG A C 1
ATOM 650 O O . ARG A 1 87 ? 1.070 8.444 9.341 1.00 87.00 87 ARG A O 1
ATOM 657 N N . GLU A 1 88 ? 0.780 10.568 10.019 1.00 83.75 88 GLU A N 1
ATOM 658 C CA . GLU A 1 88 ? 2.127 10.738 10.586 1.00 83.75 88 GLU A CA 1
ATOM 659 C C . GLU A 1 88 ? 2.466 9.706 11.673 1.00 83.75 88 GLU A C 1
ATOM 661 O O . GLU A 1 88 ? 3.627 9.340 11.845 1.00 83.75 88 GLU A O 1
ATOM 666 N N . GLU A 1 89 ? 1.456 9.202 12.385 1.00 87.50 89 GLU A N 1
AT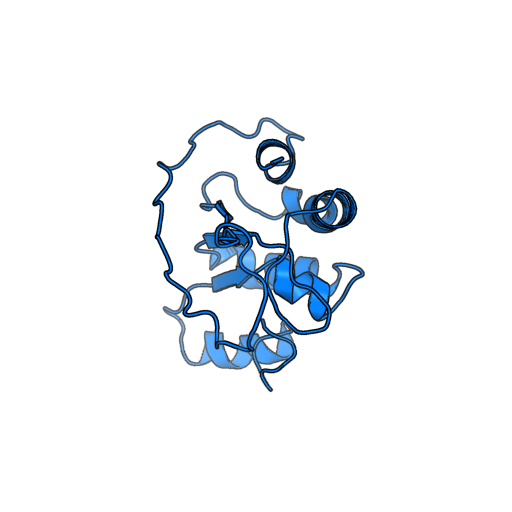OM 667 C CA . GLU A 1 89 ? 1.633 8.213 13.454 1.00 87.50 89 GLU A CA 1
ATOM 668 C C . GLU A 1 89 ? 1.920 6.796 12.935 1.00 87.50 89 GLU A C 1
ATOM 670 O O . GLU A 1 89 ? 2.313 5.921 13.711 1.00 87.50 89 GLU A O 1
ATOM 675 N N . VAL A 1 90 ? 1.697 6.540 11.642 1.00 90.38 90 VAL A N 1
ATOM 676 C CA . VAL A 1 90 ? 1.876 5.211 11.059 1.00 90.38 90 VAL A CA 1
ATOM 677 C C . VAL A 1 90 ? 3.371 4.950 10.841 1.00 90.38 90 VAL A C 1
ATOM 679 O O . VAL A 1 90 ? 4.020 5.665 10.075 1.00 90.38 90 VAL A O 1
ATOM 682 N N . PRO A 1 91 ? 3.948 3.904 11.458 1.00 89.06 91 PRO A N 1
ATOM 683 C CA . PRO A 1 91 ? 5.354 3.579 11.281 1.00 89.06 91 PRO A CA 1
ATOM 684 C C . PRO A 1 91 ? 5.668 3.171 9.835 1.00 89.06 91 PRO A C 1
ATOM 686 O O . PRO A 1 91 ? 4.979 2.343 9.236 1.00 89.06 91 PRO A O 1
ATOM 689 N N . ILE A 1 92 ? 6.768 3.706 9.298 1.00 88.62 92 ILE A N 1
ATOM 690 C CA . ILE A 1 92 ? 7.333 3.307 8.004 1.00 88.62 92 ILE A CA 1
ATOM 691 C C . ILE A 1 92 ? 8.563 2.431 8.249 1.00 88.62 92 ILE A C 1
ATOM 693 O O . ILE A 1 92 ? 9.581 2.883 8.777 1.00 88.62 92 ILE A O 1
ATOM 697 N N . VAL A 1 93 ? 8.484 1.171 7.828 1.00 86.12 93 VAL A N 1
ATOM 698 C CA . VAL A 1 93 ? 9.559 0.184 7.944 1.00 86.12 93 VAL A CA 1
ATOM 699 C C . VAL A 1 93 ? 10.270 0.060 6.602 1.00 86.12 93 VAL A C 1
ATOM 701 O O . VAL A 1 93 ? 9.698 -0.393 5.612 1.00 86.12 93 VAL A O 1
ATOM 704 N N . ARG A 1 94 ? 11.553 0.430 6.552 1.00 80.69 94 ARG A N 1
ATOM 705 C CA . ARG A 1 94 ? 12.381 0.238 5.355 1.00 80.69 94 ARG A CA 1
ATOM 706 C C . ARG A 1 94 ? 12.943 -1.181 5.309 1.00 80.69 94 ARG A C 1
ATOM 708 O O . ARG A 1 94 ? 13.811 -1.525 6.114 1.00 80.69 94 ARG A O 1
ATOM 715 N N . LEU A 1 95 ? 12.549 -1.966 4.310 1.00 74.19 95 LEU A N 1
ATOM 716 C CA . LEU A 1 95 ? 13.134 -3.287 4.077 1.00 74.19 95 LEU A CA 1
ATOM 717 C C . LEU A 1 95 ? 14.431 -3.129 3.274 1.00 74.19 95 LEU A C 1
ATOM 719 O O . LEU A 1 95 ? 14.437 -2.601 2.160 1.00 74.19 95 LEU A O 1
ATOM 723 N N . ARG A 1 96 ? 15.560 -3.535 3.865 1.00 69.06 96 ARG A N 1
ATOM 724 C CA . ARG A 1 96 ? 16.887 -3.422 3.244 1.00 69.06 96 ARG A CA 1
ATOM 725 C C . ARG A 1 96 ? 17.252 -4.684 2.470 1.00 69.06 96 ARG A C 1
ATOM 727 O O . ARG A 1 96 ? 17.072 -5.796 2.959 1.00 69.06 96 ARG A O 1
ATOM 734 N N . VAL A 1 97 ? 17.899 -4.492 1.324 1.00 63.69 97 VAL A N 1
ATOM 735 C CA . VAL A 1 97 ? 18.663 -5.541 0.642 1.00 63.69 97 VAL A CA 1
ATOM 736 C C . VAL A 1 97 ? 20.038 -5.617 1.293 1.00 63.69 97 VAL A C 1
ATOM 738 O O . VAL A 1 97 ? 20.768 -4.627 1.308 1.00 63.69 97 VAL A O 1
ATOM 741 N N . ARG A 1 98 ? 20.422 -6.776 1.833 1.00 56.12 98 ARG A N 1
ATOM 742 C CA . ARG A 1 98 ? 21.837 -7.042 2.118 1.00 56.12 98 ARG A CA 1
ATOM 743 C C . ARG A 1 98 ? 22.459 -7.619 0.853 1.00 56.12 98 ARG A C 1
ATOM 745 O O . ARG A 1 98 ? 22.201 -8.771 0.516 1.00 56.12 98 ARG A O 1
ATOM 752 N N . HIS A 1 99 ? 23.275 -6.835 0.159 1.00 50.75 99 HIS A N 1
ATOM 753 C CA . HIS A 1 99 ? 24.233 -7.412 -0.777 1.00 50.75 99 HIS A CA 1
ATOM 754 C C . HIS A 1 99 ? 25.377 -8.010 0.051 1.00 50.75 99 HIS A C 1
ATOM 756 O O . HIS A 1 99 ? 25.974 -7.317 0.873 1.00 50.75 99 HIS A O 1
ATOM 762 N N . GLY A 1 100 ? 25.642 -9.309 -0.110 1.00 44.12 100 GLY A N 1
ATOM 763 C CA . GLY A 1 100 ? 26.865 -9.908 0.427 1.00 44.12 100 GLY A CA 1
ATOM 764 C C . GLY A 1 100 ? 28.096 -9.269 -0.232 1.00 44.12 100 GLY A C 1
ATOM 765 O O . GLY A 1 100 ? 27.979 -8.789 -1.365 1.00 44.12 100 GLY A O 1
ATOM 766 N N . PRO A 1 101 ? 29.262 -9.237 0.440 1.00 41.88 101 PRO A N 1
ATOM 767 C CA . PRO A 1 101 ? 30.495 -8.779 -0.192 1.00 41.88 101 PRO A CA 1
ATOM 768 C C . PRO A 1 101 ? 30.734 -9.624 -1.448 1.00 41.88 101 PRO A C 1
ATOM 770 O O . PRO A 1 101 ? 30.598 -10.847 -1.408 1.00 41.88 101 PRO A O 1
ATOM 773 N N . GLY A 1 102 ? 30.989 -8.959 -2.577 1.00 50.97 102 GLY A N 1
ATOM 774 C CA . GLY A 1 102 ? 31.056 -9.584 -3.894 1.00 50.97 102 GLY A CA 1
ATOM 775 C C . GLY A 1 102 ? 31.973 -10.806 -3.912 1.00 50.97 102 GLY A C 1
ATOM 776 O O . GLY A 1 102 ? 33.183 -10.684 -3.761 1.00 50.97 102 GLY A O 1
ATOM 777 N N . GLY A 1 103 ? 31.381 -11.978 -4.124 1.00 36.16 103 GLY A N 1
ATOM 778 C CA . GLY A 1 103 ? 32.077 -13.225 -4.400 1.00 36.16 103 GLY A CA 1
ATOM 779 C C . GLY A 1 103 ? 31.498 -13.812 -5.676 1.00 36.16 103 GLY A C 1
ATOM 780 O O . GLY A 1 103 ? 30.311 -14.136 -5.734 1.00 36.16 103 GLY A O 1
ATOM 781 N N . GLY A 1 104 ? 32.317 -13.888 -6.722 1.00 42.22 104 GLY A N 1
ATOM 782 C CA . GLY A 1 104 ? 31.951 -14.556 -7.960 1.00 42.22 104 GLY A CA 1
ATOM 783 C C . GLY A 1 104 ? 31.559 -16.010 -7.699 1.00 42.22 104 GLY A C 1
ATOM 784 O O . GLY A 1 104 ? 32.219 -16.722 -6.950 1.00 42.22 104 GLY A O 1
ATOM 785 N N . GLY A 1 105 ? 30.500 -16.458 -8.370 1.00 40.09 105 GLY A N 1
ATOM 786 C CA . GLY A 1 105 ? 30.205 -17.877 -8.515 1.00 40.09 105 GLY A CA 1
ATOM 787 C C . GLY A 1 105 ? 29.119 -18.433 -7.592 1.00 40.09 105 GLY A C 1
ATOM 788 O O . GLY A 1 105 ? 29.286 -18.578 -6.391 1.00 40.09 105 GLY A O 1
ATOM 789 N N . ARG A 1 106 ? 28.072 -18.917 -8.269 1.00 39.50 106 ARG A N 1
ATOM 790 C CA . ARG A 1 106 ? 27.031 -19.873 -7.852 1.00 39.50 106 ARG A CA 1
ATOM 791 C C . ARG A 1 106 ? 25.776 -19.314 -7.172 1.00 39.50 106 ARG A C 1
ATOM 793 O O . ARG A 1 106 ? 25.773 -18.668 -6.134 1.00 39.50 106 ARG A O 1
ATOM 800 N N . ARG A 1 107 ? 24.668 -19.658 -7.837 1.00 48.56 107 ARG A N 1
ATOM 801 C CA . ARG A 1 107 ? 23.266 -19.428 -7.493 1.00 48.56 107 ARG A CA 1
ATOM 802 C C . ARG A 1 107 ? 22.975 -20.011 -6.105 1.00 48.56 107 ARG A C 1
ATOM 804 O O . ARG A 1 107 ? 22.896 -21.226 -5.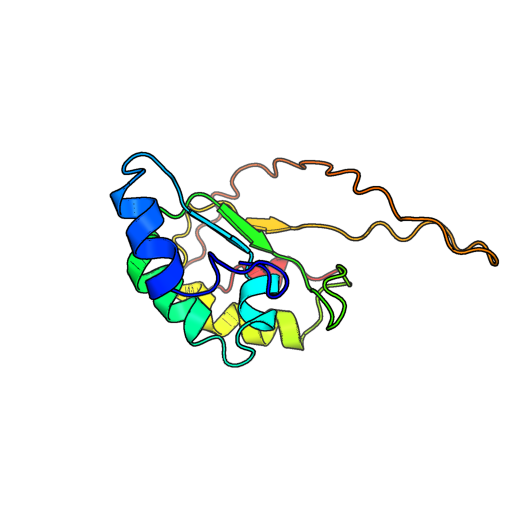960 1.00 48.56 107 ARG A O 1
ATOM 811 N N . GLY A 1 108 ? 22.784 -19.150 -5.112 1.00 33.09 108 GLY A N 1
ATOM 812 C CA . GLY A 1 108 ? 22.319 -19.515 -3.775 1.00 33.09 108 GLY A CA 1
ATOM 813 C C . GLY A 1 108 ? 21.067 -18.719 -3.429 1.00 33.09 108 GLY A C 1
ATOM 814 O O . GLY A 1 108 ? 21.031 -17.507 -3.623 1.00 33.09 108 GLY A O 1
ATOM 815 N N . ARG A 1 109 ? 20.019 -19.407 -2.965 1.00 42.44 109 ARG A N 1
ATOM 816 C CA . ARG A 1 109 ? 18.773 -18.803 -2.472 1.00 42.44 109 ARG A CA 1
ATOM 817 C C . ARG A 1 109 ? 19.127 -17.835 -1.340 1.00 42.44 109 ARG A C 1
ATOM 819 O O . ARG A 1 109 ? 19.570 -18.276 -0.286 1.00 42.44 109 ARG A O 1
ATOM 826 N N . GLY A 1 110 ? 18.958 -16.534 -1.567 1.00 33.00 110 GLY A N 1
ATOM 827 C CA . GLY A 1 110 ? 19.149 -15.524 -0.530 1.00 33.00 110 GLY A CA 1
ATOM 828 C C . GLY A 1 110 ? 18.091 -15.696 0.555 1.00 33.00 110 GLY A C 1
ATOM 829 O O . GLY A 1 110 ? 16.917 -15.417 0.324 1.00 33.00 110 GLY A O 1
ATOM 830 N N . GLN A 1 111 ? 18.505 -16.200 1.715 1.00 34.88 111 GLN A N 1
ATOM 831 C CA . GLN A 1 111 ? 17.698 -16.219 2.929 1.00 34.88 111 GLN A CA 1
ATOM 832 C C . GLN A 1 111 ? 17.434 -14.779 3.379 1.00 34.88 111 GLN A C 1
ATOM 834 O O . GLN A 1 111 ? 18.356 -13.983 3.564 1.00 34.88 111 GLN A O 1
ATOM 839 N N . LEU A 1 112 ? 16.154 -14.458 3.555 1.00 40.88 112 LEU A N 1
ATOM 840 C CA . LEU A 1 112 ? 15.686 -13.214 4.147 1.00 40.88 112 LEU A CA 1
ATOM 841 C C . LEU A 1 112 ? 15.996 -13.255 5.649 1.00 40.88 112 LEU A C 1
ATOM 843 O O . LEU A 1 112 ? 15.267 -13.868 6.422 1.00 40.88 112 LEU A O 1
ATOM 847 N N . SER A 1 113 ? 17.077 -12.607 6.078 1.00 37.03 113 SER A N 1
ATOM 848 C CA . SER A 1 113 ? 17.212 -12.203 7.479 1.00 37.03 113 SER A CA 1
ATOM 849 C C . SER A 1 113 ? 16.454 -10.889 7.638 1.00 37.03 113 SER A C 1
ATOM 851 O O . SER A 1 113 ? 16.991 -9.810 7.376 1.00 37.03 113 SER A O 1
ATOM 853 N N . GLY A 1 114 ? 15.174 -10.988 8.003 1.00 34.09 114 GLY A N 1
ATOM 854 C CA . GLY A 1 114 ? 14.374 -9.849 8.436 1.00 34.09 114 GLY A CA 1
ATOM 855 C C . GLY A 1 114 ? 14.949 -9.314 9.740 1.00 34.09 114 GLY A C 1
ATOM 856 O O . GLY A 1 114 ? 14.555 -9.738 10.819 1.00 34.09 114 GLY A O 1
ATOM 857 N N . THR A 1 115 ? 15.933 -8.419 9.656 1.00 35.28 115 THR A N 1
ATOM 858 C CA . THR A 1 115 ? 16.311 -7.623 10.819 1.00 35.28 115 THR A CA 1
ATOM 859 C C . THR A 1 115 ? 15.244 -6.544 10.951 1.00 35.28 115 THR A C 1
ATOM 861 O O . THR A 1 115 ? 15.293 -5.539 10.243 1.00 35.28 115 THR A O 1
ATOM 864 N N . THR A 1 116 ? 14.253 -6.776 11.813 1.00 34.94 116 THR A N 1
ATOM 865 C CA . THR A 1 116 ? 13.348 -5.734 12.300 1.00 34.94 116 THR A CA 1
ATOM 866 C C . THR A 1 116 ? 14.204 -4.727 13.052 1.00 34.94 116 THR A C 1
ATOM 868 O O . THR A 1 116 ? 14.420 -4.846 14.255 1.00 34.94 116 THR A O 1
ATOM 871 N N . LEU A 1 117 ? 14.752 -3.737 12.349 1.00 35.91 117 LEU A N 1
ATOM 872 C CA . LEU A 1 117 ? 15.098 -2.503 13.025 1.00 35.91 117 LEU A CA 1
ATOM 873 C C . LEU A 1 117 ? 13.747 -1.847 13.292 1.00 35.91 117 LEU A C 1
ATOM 875 O O . LEU A 1 117 ? 13.197 -1.182 12.416 1.00 35.91 117 LEU A O 1
ATOM 879 N N . ALA A 1 118 ? 13.189 -2.105 14.477 1.00 32.94 118 ALA A N 1
ATOM 880 C CA . ALA A 1 118 ? 12.179 -1.241 15.058 1.00 32.94 118 ALA A CA 1
ATOM 881 C C . ALA A 1 118 ? 12.856 0.125 15.210 1.00 32.94 118 ALA A C 1
ATOM 883 O O . ALA A 1 118 ? 13.478 0.429 16.228 1.00 32.94 118 ALA A O 1
ATOM 884 N N . MET A 1 119 ? 12.867 0.909 14.130 1.00 35.88 119 MET A N 1
ATOM 885 C CA . MET A 1 119 ? 13.233 2.303 14.239 1.00 35.88 119 MET A CA 1
ATOM 886 C C . MET A 1 119 ? 12.179 2.897 15.154 1.00 35.88 119 MET A C 1
ATOM 888 O O . MET A 1 119 ? 10.980 2.702 14.948 1.00 35.88 119 MET A O 1
ATOM 892 N N . ARG A 1 120 ? 12.667 3.534 16.222 1.00 34.47 120 ARG A N 1
ATOM 893 C CA . ARG A 1 120 ? 11.870 4.337 17.147 1.00 34.47 120 ARG A CA 1
ATOM 894 C C . ARG A 1 120 ? 10.818 5.087 16.326 1.00 34.47 120 ARG A C 1
ATOM 896 O O . ARG A 1 120 ? 11.206 5.588 15.266 1.00 34.47 120 ARG A O 1
ATOM 903 N N . PRO A 1 121 ? 9.553 5.177 16.776 1.00 33.78 121 PRO A N 1
ATOM 904 C CA . PRO A 1 121 ? 8.586 6.039 16.114 1.00 33.78 121 PRO A CA 1
ATOM 905 C C . PRO A 1 121 ? 9.264 7.398 15.967 1.00 33.78 121 PRO A C 1
ATOM 907 O O . PRO A 1 121 ? 9.588 8.043 16.967 1.00 33.78 121 PRO A O 1
ATOM 910 N N . MET A 1 122 ? 9.610 7.784 14.737 1.00 40.75 122 MET A N 1
ATOM 911 C CA . MET A 1 122 ? 10.027 9.151 14.499 1.00 40.75 122 MET A CA 1
ATOM 912 C C . MET A 1 122 ? 8.735 9.936 14.604 1.00 40.75 122 MET A C 1
ATOM 914 O O . MET A 1 122 ? 8.041 10.140 13.619 1.00 40.75 122 MET A O 1
ATOM 918 N N . ALA A 1 123 ? 8.421 10.364 15.826 1.00 35.44 123 ALA A N 1
ATOM 919 C CA . ALA A 1 123 ? 7.516 11.467 16.110 1.00 35.44 123 ALA A CA 1
ATOM 920 C C . ALA A 1 123 ? 8.155 12.785 15.626 1.00 35.44 123 ALA A C 1
ATOM 922 O O . ALA A 1 123 ? 8.241 13.766 16.359 1.00 35.44 123 ALA A O 1
ATOM 923 N N . ALA A 1 124 ? 8.710 12.777 14.414 1.00 38.84 124 ALA A N 1
ATOM 924 C CA . ALA A 1 124 ? 9.036 13.980 13.691 1.00 38.84 124 ALA A CA 1
ATOM 925 C C . ALA A 1 124 ? 7.747 14.318 12.962 1.00 38.84 124 ALA A C 1
ATOM 927 O O . ALA A 1 124 ? 7.371 13.611 12.031 1.00 38.84 124 ALA A O 1
ATOM 928 N N . SER A 1 125 ? 7.045 15.340 13.446 1.00 41.19 125 SER A N 1
ATOM 929 C CA . SER A 1 125 ? 5.892 15.854 12.734 1.00 41.19 125 SER A CA 1
ATOM 930 C C . SER A 1 125 ? 6.313 16.151 11.297 1.00 41.19 125 SER A C 1
ATOM 932 O O . SER A 1 125 ? 7.237 16.936 11.040 1.00 41.19 125 SER A O 1
ATOM 934 N N . TRP A 1 126 ? 5.685 15.477 10.341 1.00 50.72 126 TRP A N 1
ATOM 935 C CA . TRP A 1 126 ? 5.966 15.658 8.923 1.00 50.72 126 TRP A CA 1
ATOM 936 C C . TRP A 1 126 ? 5.204 16.897 8.462 1.00 50.72 126 TRP A C 1
ATOM 938 O O . TRP A 1 126 ? 4.327 16.804 7.616 1.00 50.72 126 TRP A O 1
ATOM 948 N N . GLY A 1 127 ? 5.530 18.061 9.046 1.00 40.84 127 GLY A N 1
ATOM 949 C CA . GLY A 1 127 ? 4.743 19.288 8.908 1.00 40.84 127 GLY A CA 1
ATOM 950 C C . GLY A 1 127 ? 4.241 19.513 7.481 1.00 40.84 127 GLY A C 1
ATOM 951 O O . GLY A 1 127 ? 5.000 19.289 6.536 1.00 40.84 127 GLY A O 1
ATOM 952 N N . ASN A 1 128 ? 2.969 19.920 7.360 1.00 42.75 128 ASN A N 1
ATOM 953 C CA . ASN A 1 128 ? 2.188 20.046 6.121 1.00 42.75 128 ASN A CA 1
ATOM 954 C C . ASN A 1 128 ? 3.044 20.102 4.843 1.00 42.75 128 ASN A C 1
ATOM 956 O O . ASN A 1 128 ? 3.602 21.143 4.492 1.00 42.75 128 ASN A O 1
ATOM 960 N N . GLY A 1 129 ? 3.144 18.962 4.150 1.00 52.38 129 GLY A N 1
ATOM 961 C CA . GLY A 1 129 ? 3.823 18.843 2.856 1.00 52.38 129 GLY A CA 1
ATOM 962 C C . GLY A 1 129 ? 5.175 18.121 2.863 1.00 52.38 129 GLY A C 1
ATOM 963 O O . GLY A 1 129 ? 5.790 17.998 1.798 1.00 52.38 129 GLY A O 1
ATOM 964 N N . ARG A 1 130 ? 5.662 17.604 4.001 1.00 61.97 130 ARG A N 1
ATOM 965 C CA . ARG A 1 130 ? 6.859 16.744 4.002 1.00 61.97 130 ARG A CA 1
ATOM 966 C C . ARG A 1 130 ? 6.525 15.332 3.538 1.00 61.97 130 ARG A C 1
ATOM 968 O O . ARG A 1 130 ? 5.642 14.663 4.049 1.00 61.97 130 ARG A O 1
ATOM 975 N N . ASN A 1 131 ? 7.284 14.874 2.553 1.00 67.38 131 ASN A N 1
ATOM 976 C CA . ASN A 1 131 ? 7.190 13.525 2.024 1.00 67.38 131 ASN A CA 1
ATOM 977 C C . ASN A 1 131 ? 8.117 12.593 2.818 1.00 67.38 131 ASN A C 1
ATOM 979 O O . ASN A 1 131 ? 9.342 12.726 2.679 1.00 67.38 131 ASN A O 1
ATOM 983 N N . PRO A 1 132 ? 7.565 11.636 3.584 1.00 70.69 132 PRO A N 1
ATOM 984 C CA . PRO A 1 132 ? 8.346 10.820 4.498 1.00 70.69 132 PRO A CA 1
ATOM 985 C C . PRO A 1 132 ? 9.343 9.919 3.770 1.00 70.69 132 PRO A C 1
ATOM 987 O O . PRO A 1 132 ? 10.401 9.597 4.296 1.00 70.69 132 PRO A O 1
ATOM 990 N N . PHE A 1 133 ? 9.088 9.580 2.507 1.00 75.06 133 PHE A N 1
ATOM 991 C CA . PHE A 1 133 ? 9.949 8.692 1.729 1.00 75.06 133 PHE A CA 1
ATOM 992 C C . PHE A 1 133 ? 11.264 9.347 1.285 1.00 75.06 133 PHE A C 1
ATOM 994 O O . PHE A 1 133 ? 12.207 8.647 0.914 1.00 75.06 133 PHE A O 1
ATOM 1001 N N . ARG A 1 134 ? 11.364 10.685 1.328 1.00 67.19 134 ARG A N 1
ATOM 1002 C CA . ARG A 1 134 ? 12.580 11.407 0.915 1.00 67.19 134 ARG A CA 1
ATOM 1003 C C . ARG A 1 134 ? 13.745 11.236 1.885 1.00 67.19 134 ARG A C 1
ATOM 1005 O O . ARG A 1 134 ? 14.886 11.343 1.441 1.00 67.19 134 ARG A O 1
ATOM 1012 N N . GLU A 1 135 ? 13.475 10.968 3.159 1.00 66.00 135 GLU A N 1
ATOM 1013 C CA . GLU A 1 135 ? 14.511 10.794 4.188 1.00 66.00 135 GLU A CA 1
ATOM 1014 C C . GLU A 1 135 ? 15.198 9.426 4.104 1.00 66.00 135 GLU A C 1
ATOM 1016 O O . GLU A 1 135 ? 16.302 9.235 4.603 1.00 66.00 135 GLU A O 1
ATOM 1021 N N . PHE A 1 136 ? 14.604 8.484 3.373 1.00 59.09 136 PHE A N 1
ATOM 1022 C CA . PHE A 1 136 ? 15.132 7.138 3.188 1.00 59.09 136 PHE A CA 1
ATOM 1023 C C . PHE A 1 136 ? 15.981 7.004 1.918 1.00 59.09 136 PHE A C 1
ATOM 1025 O O . PHE A 1 136 ? 16.055 5.929 1.317 1.00 59.09 136 PHE A O 1
ATOM 1032 N N . ARG A 1 137 ? 16.669 8.075 1.513 1.00 55.44 137 ARG A N 1
ATOM 1033 C CA . ARG A 1 137 ? 17.759 7.963 0.534 1.00 55.44 137 ARG A CA 1
ATOM 1034 C C . ARG A 1 137 ? 18.873 7.090 1.123 1.00 55.44 137 ARG A C 1
ATOM 1036 O O . ARG A 1 137 ? 19.052 7.019 2.337 1.00 55.44 137 ARG A O 1
ATOM 1043 N N . GLY A 1 138 ? 19.535 6.322 0.272 1.00 49.06 138 GLY A N 1
ATOM 1044 C CA . GLY A 1 138 ? 20.718 5.526 0.585 1.00 49.06 138 GLY A CA 1
ATOM 1045 C C . GLY A 1 138 ? 21.663 5.622 -0.590 1.00 49.06 138 GLY A C 1
ATOM 1046 O O . GLY A 1 138 ? 21.126 5.662 -1.719 1.00 49.06 138 GLY A O 1
#

Sequence (138 aa):
MDKRKPVGRTVAELEPLFAALPAARFCFDIGHARQVDPSMTEAALLLDAFGDRLAEVHMSEVNAASRHDPISLNAVAAFSRVAGAIREEVPIVRLRVRHGPGGGGRRGRGQLSGTTLAMRPMAASWGNGRNPFREFRG

Nearest PDB structures (foldseek):
  8k1i-assembly1_C  TM=3.700E-01  e=4.186E+00  Candidozyma auris
  7ung-assembly1_HO  TM=4.280E-01  e=8.091E+00  Homo sapiens
  1e6m-assembly1_A  TM=3.665E-01  e=5.101E+00  Escherichia coli K-12